Protein AF-A0A314Z3Y5-F1 (afdb_monomer_lite)

pLDDT: mean 76.81, std 20.15, range [38.69, 97.31]

Secondary structure (DSSP, 8-state):
--SSSS-S----------------HHHHHH-----EEEEEEEEEE--TT-SS-PPEEEEEEEEEEE-TT--------TTSSHHHHHHHHTT--SSPEEP-

InterPro domains:
  IPR003439 ABC transporter-like, ATP-binding domain [PF00005] (59-93)
  IPR027417 P-loop containing nucleoside triphosphate hydrolase [G3DSA:3.40.50.300] (32-99)
  IPR027417 P-loop containing nucleoside triphosphate hydrolase [SSF52540] (24-93)
  IPR050352 ATP-binding cassette subfamily G transporters [PTHR48041] (19-94)

Organism: NCBI:txid2094558

Radius of gyration: 29.6 Å; chains: 1; bounding box: 63×43×80 Å

Structure (mmCIF, N/CA/C/O backbone):
data_AF-A0A314Z3Y5-F1
#
_entry.id   AF-A0A314Z3Y5-F1
#
loop_
_atom_site.group_PDB
_atom_site.id
_atom_site.type_symbol
_atom_site.label_atom_id
_atom_site.label_alt_id
_atom_site.label_comp_id
_atom_site.label_asym_id
_atom_site.label_entity_id
_atom_site.label_seq_id
_atom_site.pdbx_PDB_ins_code
_atom_site.Cartn_x
_atom_site.Cartn_y
_atom_site.Cartn_z
_atom_site.occupancy
_atom_site.B_iso_or_equiv
_atom_site.auth_seq_id
_atom_site.auth_comp_id
_atom_site.auth_asym_id
_atom_site.auth_atom_id
_atom_site.pdbx_PDB_model_num
ATOM 1 N N . MET A 1 1 ? 48.730 -32.524 -48.923 1.00 54.06 1 MET A N 1
ATOM 2 C CA . MET A 1 1 ? 48.058 -31.938 -47.744 1.00 54.06 1 MET A CA 1
ATOM 3 C C . MET A 1 1 ? 47.052 -30.867 -48.182 1.00 54.06 1 MET A C 1
ATOM 5 O O . MET A 1 1 ? 46.922 -29.849 -47.532 1.00 54.06 1 MET A O 1
ATOM 9 N N . GLU A 1 2 ? 46.357 -31.100 -49.302 1.00 46.69 2 GLU A N 1
ATOM 10 C CA . GLU A 1 2 ? 45.328 -30.204 -49.870 1.00 46.69 2 GLU A CA 1
ATOM 11 C C . GLU A 1 2 ? 44.184 -31.027 -50.507 1.00 46.69 2 GLU A C 1
ATOM 13 O O . GLU A 1 2 ? 43.330 -30.506 -51.207 1.00 46.69 2 GLU A O 1
ATOM 18 N N . GLN A 1 3 ? 44.151 -32.341 -50.245 1.00 47.84 3 GLN A N 1
ATOM 19 C CA . GLN A 1 3 ? 43.102 -33.264 -50.699 1.00 47.84 3 GLN A CA 1
ATOM 20 C C . GLN A 1 3 ? 42.006 -33.476 -49.641 1.00 47.84 3 GLN A C 1
ATOM 22 O O . GLN A 1 3 ? 41.187 -34.370 -49.780 1.00 47.84 3 GLN A O 1
ATOM 27 N N . GLU A 1 4 ? 41.965 -32.638 -48.603 1.00 46.72 4 GLU A N 1
ATOM 28 C CA . GLU A 1 4 ? 40.951 -32.672 -47.535 1.00 46.72 4 GLU A CA 1
ATOM 29 C C . GLU A 1 4 ? 39.898 -31.554 -47.696 1.00 46.72 4 GLU A C 1
ATOM 31 O O . GLU A 1 4 ? 39.148 -31.247 -46.777 1.00 46.72 4 GLU A O 1
ATOM 36 N N . MET A 1 5 ? 39.847 -30.910 -48.869 1.00 43.03 5 MET A N 1
ATOM 37 C CA . MET A 1 5 ? 39.016 -29.721 -49.108 1.00 43.03 5 MET A CA 1
ATOM 38 C C . MET A 1 5 ? 38.050 -29.854 -50.299 1.00 43.03 5 MET A C 1
ATOM 40 O O . MET A 1 5 ? 37.639 -28.842 -50.859 1.00 43.03 5 MET A O 1
ATOM 44 N N . VAL A 1 6 ? 37.680 -31.079 -50.705 1.00 47.75 6 VAL A N 1
ATOM 45 C CA . VAL A 1 6 ? 36.774 -31.311 -51.857 1.00 47.75 6 VAL A CA 1
ATOM 46 C C . VAL A 1 6 ? 35.724 -32.408 -51.603 1.00 47.75 6 VAL A C 1
ATOM 48 O O . VAL A 1 6 ? 35.379 -33.139 -52.515 1.00 47.75 6 VAL A O 1
ATOM 51 N N . ASP A 1 7 ? 35.178 -32.513 -50.387 1.00 43.69 7 ASP A N 1
ATOM 52 C CA . ASP A 1 7 ? 34.062 -33.441 -50.084 1.00 43.69 7 ASP A CA 1
ATOM 53 C C . ASP A 1 7 ? 32.892 -32.765 -49.341 1.00 43.69 7 ASP A C 1
ATOM 55 O O . ASP A 1 7 ? 32.222 -33.370 -48.507 1.00 43.69 7 ASP A O 1
ATOM 59 N N . LEU A 1 8 ? 32.619 -31.487 -49.618 1.00 44.16 8 LEU A N 1
ATOM 60 C CA . LEU A 1 8 ? 31.524 -30.756 -48.955 1.00 44.16 8 LEU A CA 1
ATOM 61 C C . LEU A 1 8 ? 30.494 -30.142 -49.903 1.00 44.16 8 LEU A C 1
ATOM 63 O O . LEU A 1 8 ? 29.674 -29.329 -49.484 1.00 44.16 8 LEU A O 1
ATOM 67 N N . GLU A 1 9 ? 30.452 -30.615 -51.145 1.00 50.72 9 GLU A N 1
ATOM 68 C CA . GLU A 1 9 ? 29.353 -30.330 -52.058 1.00 50.72 9 GLU A CA 1
ATOM 69 C C . GLU A 1 9 ? 28.867 -31.650 -52.669 1.00 50.72 9 GLU A C 1
ATOM 71 O O . GLU A 1 9 ? 29.507 -32.167 -53.578 1.00 50.72 9 GLU A O 1
ATOM 76 N N . ILE A 1 10 ? 27.776 -32.220 -52.128 1.00 41.97 10 ILE A N 1
ATOM 77 C CA . ILE A 1 10 ? 26.645 -32.820 -52.871 1.00 41.97 10 ILE A CA 1
ATOM 78 C C . ILE A 1 10 ? 25.643 -33.501 -51.904 1.00 41.97 10 ILE A C 1
ATOM 80 O O . ILE A 1 10 ? 25.954 -34.454 -51.201 1.00 41.97 10 ILE A O 1
ATOM 84 N N . GLN A 1 11 ? 24.394 -33.016 -51.992 1.00 43.94 11 GLN A N 1
ATOM 85 C CA . GLN A 1 11 ? 23.103 -33.670 -51.698 1.00 43.94 11 GLN A CA 1
ATOM 86 C C . GLN A 1 11 ? 22.608 -33.815 -50.246 1.00 43.94 11 GLN A C 1
ATOM 88 O O . GLN A 1 11 ? 22.808 -34.829 -49.594 1.00 43.94 11 GLN A O 1
ATOM 93 N N . SER A 1 12 ? 21.699 -32.907 -49.864 1.00 40.22 12 SER A N 1
ATOM 94 C CA . SER A 1 12 ? 20.292 -33.295 -49.648 1.00 40.22 12 SER A CA 1
ATOM 95 C C . SER A 1 12 ? 19.377 -32.062 -49.606 1.00 40.22 12 SER A C 1
ATOM 97 O O . SER A 1 12 ? 19.386 -31.299 -48.640 1.00 40.22 12 SER A O 1
ATOM 99 N N . GLN A 1 13 ? 18.540 -31.877 -50.630 1.00 48.88 13 GLN A N 1
ATOM 100 C CA . GLN A 1 13 ? 17.280 -31.162 -50.436 1.00 48.88 13 GLN A CA 1
ATOM 101 C C . GLN A 1 13 ? 16.397 -32.031 -49.537 1.00 48.88 13 GLN A C 1
ATOM 103 O O . GLN A 1 13 ? 15.929 -33.058 -50.004 1.00 48.88 13 GLN A O 1
ATOM 108 N N . THR A 1 14 ? 16.154 -31.613 -48.295 1.00 43.22 14 THR A N 1
ATOM 109 C CA . THR A 1 14 ? 14.911 -31.889 -47.550 1.00 43.22 14 THR A CA 1
ATOM 110 C C . THR A 1 14 ? 14.831 -30.958 -46.337 1.00 43.22 14 THR A C 1
ATOM 112 O O . THR A 1 14 ? 15.625 -31.084 -45.411 1.00 43.22 14 THR A O 1
ATOM 115 N N . ASN A 1 15 ? 13.866 -30.032 -46.375 1.00 47.78 15 ASN A N 1
ATOM 116 C CA . ASN A 1 15 ? 13.236 -29.301 -45.266 1.00 47.78 15 ASN A CA 1
ATOM 117 C C . ASN A 1 15 ? 14.111 -28.899 -44.065 1.00 47.78 15 ASN A C 1
ATOM 119 O O . ASN A 1 15 ? 14.285 -29.670 -43.123 1.00 47.78 15 ASN A O 1
ATOM 123 N N . LYS A 1 16 ? 14.506 -27.621 -44.011 1.00 38.94 16 LYS A N 1
ATOM 124 C CA . LYS A 1 16 ? 14.913 -26.974 -42.759 1.00 38.94 16 LYS A CA 1
ATOM 125 C C . LYS A 1 16 ? 14.085 -25.712 -42.530 1.00 38.94 16 LYS A C 1
ATOM 127 O O . LYS A 1 16 ? 14.308 -24.667 -43.130 1.00 38.94 16 LYS A O 1
ATOM 132 N N . THR A 1 17 ? 13.060 -25.920 -41.712 1.00 38.69 17 THR A N 1
ATOM 133 C CA . THR A 1 17 ? 12.343 -24.962 -40.870 1.00 38.69 17 THR A CA 1
ATOM 134 C C . THR A 1 17 ? 13.117 -23.674 -40.619 1.00 38.69 17 THR A C 1
ATOM 136 O O . THR A 1 17 ? 14.179 -23.682 -40.008 1.00 38.69 17 THR A O 1
ATOM 139 N N . SER A 1 18 ? 12.530 -22.568 -41.063 1.00 47.50 18 SER A N 1
ATOM 140 C CA . SER A 1 18 ? 12.813 -21.224 -40.577 1.00 47.50 18 SER A CA 1
ATOM 141 C C . SER A 1 18 ? 12.681 -21.194 -39.053 1.00 47.50 18 SER A C 1
ATOM 143 O O . SER A 1 18 ? 11.588 -21.407 -38.529 1.00 47.50 18 SER A O 1
ATOM 145 N N . ASP A 1 19 ? 13.796 -20.946 -38.365 1.00 42.53 19 ASP A N 1
ATOM 146 C CA . ASP A 1 19 ? 13.902 -20.787 -36.915 1.00 42.53 19 ASP A CA 1
ATOM 147 C C . ASP A 1 19 ? 13.130 -19.546 -36.431 1.00 42.53 19 ASP A C 1
ATOM 149 O O . ASP A 1 19 ? 13.694 -18.522 -36.048 1.00 42.53 19 ASP A O 1
ATOM 153 N N . THR A 1 20 ? 11.804 -19.628 -36.401 1.00 43.97 20 THR A N 1
ATOM 154 C CA . THR A 1 20 ? 11.043 -18.962 -35.349 1.00 43.97 20 THR A CA 1
ATOM 155 C C . THR A 1 20 ? 11.115 -19.887 -34.150 1.00 43.97 20 THR A C 1
ATOM 157 O O . THR A 1 20 ? 10.419 -20.901 -34.110 1.00 43.97 20 THR A O 1
ATOM 160 N N . VAL A 1 21 ? 11.975 -19.570 -33.182 1.00 53.41 21 VAL A N 1
ATOM 161 C CA . VAL A 1 21 ? 11.936 -20.211 -31.864 1.00 53.41 21 VAL A CA 1
ATOM 162 C C . VAL A 1 21 ? 10.612 -19.798 -31.224 1.00 53.41 21 VAL A C 1
ATOM 164 O O . VAL A 1 21 ? 10.515 -18.801 -30.508 1.00 53.41 21 VAL A O 1
ATOM 167 N N . GLU A 1 22 ? 9.544 -20.514 -31.567 1.00 58.56 22 GLU A N 1
ATOM 168 C CA . GLU A 1 22 ? 8.258 -20.398 -30.911 1.00 58.56 22 GLU A CA 1
ATOM 169 C C . GLU A 1 22 ? 8.486 -20.824 -29.468 1.00 58.56 22 GLU A C 1
ATOM 171 O O . GLU A 1 22 ? 8.583 -22.011 -29.157 1.00 58.56 22 GLU A O 1
ATOM 176 N N . ALA A 1 23 ? 8.614 -19.839 -28.574 1.00 62.06 23 ALA A N 1
ATOM 177 C CA . ALA A 1 23 ? 8.513 -20.091 -27.149 1.00 62.06 23 ALA A CA 1
ATOM 178 C C . ALA A 1 23 ? 7.286 -20.999 -26.946 1.00 62.06 23 ALA A C 1
ATOM 180 O O . ALA A 1 23 ? 6.199 -20.616 -27.403 1.00 62.06 23 ALA A O 1
ATOM 181 N N . PRO A 1 24 ? 7.447 -22.192 -26.333 1.00 58.38 24 PRO A N 1
ATOM 182 C CA . PRO A 1 24 ? 6.382 -23.178 -26.228 1.00 58.38 24 PRO A CA 1
ATOM 183 C C . PRO A 1 24 ? 5.090 -22.492 -25.800 1.00 58.38 24 PRO A C 1
ATOM 185 O O . PRO A 1 24 ? 5.109 -21.712 -24.847 1.00 58.38 24 PRO A O 1
ATOM 188 N N . ALA A 1 25 ? 3.972 -22.750 -26.487 1.00 61.88 25 ALA A N 1
ATOM 189 C CA . ALA A 1 25 ? 2.683 -22.077 -26.259 1.00 61.88 25 ALA A CA 1
ATOM 190 C C . ALA A 1 25 ? 2.239 -22.049 -24.775 1.00 61.88 25 ALA A C 1
ATOM 192 O O . ALA A 1 25 ? 1.447 -21.202 -24.361 1.00 61.88 25 ALA A O 1
ATOM 193 N N . ILE A 1 26 ? 2.806 -22.941 -23.961 1.00 61.12 26 ILE A N 1
ATOM 194 C CA . ILE A 1 26 ? 2.736 -22.986 -22.500 1.00 61.12 26 ILE A CA 1
ATOM 195 C C . ILE A 1 26 ? 3.160 -21.650 -21.858 1.00 61.12 26 ILE A C 1
ATOM 197 O O . ILE A 1 26 ? 2.441 -21.146 -20.998 1.00 61.12 26 ILE A O 1
ATOM 201 N N . PHE A 1 27 ? 4.254 -21.023 -22.303 1.00 56.97 27 PHE A N 1
ATOM 202 C CA . PHE A 1 27 ? 4.729 -19.741 -21.764 1.00 56.97 27 PHE A CA 1
ATOM 203 C C . PHE A 1 27 ? 3.823 -18.567 -22.160 1.00 56.97 27 PHE A C 1
ATOM 205 O O . PHE A 1 27 ? 3.553 -17.703 -21.328 1.00 56.97 27 PHE A O 1
ATOM 212 N N . LYS A 1 28 ? 3.264 -18.573 -23.382 1.00 58.31 28 LYS A N 1
ATOM 213 C CA . LYS A 1 28 ? 2.252 -17.583 -23.809 1.00 58.31 28 LYS A CA 1
ATOM 214 C C . LYS A 1 28 ? 0.945 -17.706 -23.018 1.00 58.31 28 LYS A C 1
ATOM 216 O O . LYS A 1 28 ? 0.272 -16.709 -22.786 1.00 58.31 28 LYS A O 1
ATOM 221 N N . LYS A 1 29 ? 0.581 -18.919 -22.588 1.00 59.75 29 LYS A N 1
ATOM 222 C CA . LYS A 1 29 ? -0.624 -19.176 -21.782 1.00 59.75 29 LYS A CA 1
ATOM 223 C C . LYS A 1 29 ? -0.431 -18.853 -20.294 1.00 59.75 29 LYS A C 1
ATOM 225 O O . LYS A 1 29 ? -1.413 -18.552 -19.615 1.00 59.75 29 LYS A O 1
ATOM 230 N N . ALA A 1 30 ? 0.805 -18.923 -19.799 1.00 65.50 30 ALA A N 1
ATOM 231 C CA . ALA A 1 30 ? 1.133 -18.756 -18.384 1.00 65.50 30 ALA A CA 1
ATOM 232 C C . ALA A 1 30 ? 1.175 -17.289 -17.919 1.00 65.50 30 ALA A C 1
ATOM 234 O O . ALA A 1 30 ? 0.914 -17.024 -16.749 1.00 65.50 30 ALA A O 1
ATOM 235 N N . ILE A 1 31 ? 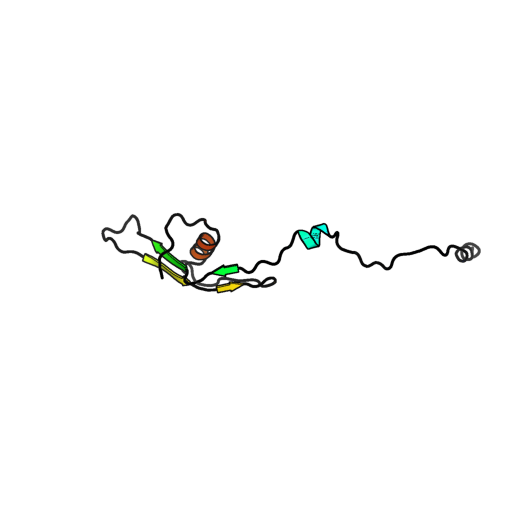1.453 -16.333 -18.813 1.00 72.19 31 ILE A N 1
ATOM 236 C CA . ILE A 1 31 ? 1.575 -14.910 -18.463 1.00 72.19 31 ILE A CA 1
ATOM 237 C C . ILE A 1 31 ? 0.354 -14.164 -18.997 1.00 72.19 31 ILE A C 1
ATOM 239 O O . ILE A 1 31 ? 0.349 -13.649 -20.113 1.00 72.19 31 ILE A O 1
ATOM 243 N N . ARG A 1 32 ? -0.719 -14.124 -18.202 1.00 84.94 32 ARG A N 1
ATOM 244 C CA . ARG A 1 32 ? -1.844 -13.230 -18.493 1.00 84.94 32 ARG A CA 1
ATOM 245 C C . ARG A 1 32 ? -1.456 -11.820 -18.044 1.00 84.94 32 ARG A C 1
ATOM 247 O O . ARG A 1 32 ? -1.062 -11.678 -16.887 1.00 84.94 32 ARG A O 1
ATOM 254 N N . PRO A 1 33 ? -1.544 -10.795 -18.908 1.00 90.12 33 PRO A N 1
ATOM 255 C CA . PRO A 1 33 ? -1.313 -9.422 -18.482 1.00 90.12 33 PRO A CA 1
ATOM 256 C C . PRO A 1 33 ? -2.324 -9.051 -17.390 1.00 90.12 33 PRO A C 1
ATOM 258 O O . PRO A 1 33 ? -3.518 -9.311 -17.533 1.00 90.12 33 PRO A O 1
ATOM 261 N N . VAL A 1 34 ? -1.838 -8.471 -16.291 1.00 91.62 34 VAL A N 1
ATOM 262 C CA . VAL A 1 34 ? -2.661 -8.028 -15.159 1.00 91.62 34 VAL A CA 1
ATOM 263 C C . VAL A 1 34 ? -2.454 -6.536 -14.955 1.00 91.62 34 VAL A C 1
ATOM 265 O O . VAL A 1 34 ? -1.320 -6.065 -14.914 1.00 91.62 34 VAL A O 1
ATOM 268 N N . THR A 1 35 ? -3.559 -5.816 -14.799 1.00 95.38 35 THR A N 1
ATOM 269 C CA . THR A 1 35 ? -3.573 -4.422 -14.360 1.00 95.38 35 THR A CA 1
ATOM 270 C C . THR A 1 35 ? -3.822 -4.392 -12.856 1.00 95.38 35 THR A C 1
ATOM 272 O O . THR A 1 35 ? -4.782 -4.999 -12.375 1.00 95.38 35 THR A O 1
ATOM 275 N N . LEU A 1 36 ? -2.985 -3.675 -12.111 1.00 95.69 36 LEU A N 1
ATOM 276 C CA . LEU A 1 36 ? -3.220 -3.394 -10.697 1.00 95.69 36 LEU A CA 1
ATOM 277 C C . LEU A 1 36 ? -3.901 -2.031 -10.581 1.00 95.69 36 LEU A C 1
ATOM 279 O O . LEU A 1 36 ? -3.342 -1.027 -11.011 1.00 95.69 36 LEU A O 1
ATOM 283 N N . LYS A 1 37 ? -5.092 -1.987 -9.985 1.00 96.81 37 LYS A N 1
ATOM 284 C CA . LYS A 1 37 ? -5.832 -0.750 -9.716 1.00 96.81 37 LYS A CA 1
ATOM 285 C C . LYS A 1 37 ? -6.223 -0.709 -8.245 1.00 96.81 37 LYS A C 1
ATOM 287 O O . LYS A 1 37 ? -6.665 -1.719 -7.702 1.00 96.81 37 LYS A O 1
ATOM 292 N N . PHE A 1 38 ? -6.074 0.449 -7.623 1.00 95.62 38 PHE A N 1
ATOM 293 C CA . PHE A 1 38 ? -6.577 0.723 -6.284 1.00 95.62 38 PHE A CA 1
ATOM 294 C C . PHE A 1 38 ? -7.137 2.141 -6.245 1.00 95.62 38 PHE A C 1
ATOM 296 O O . PHE A 1 38 ? -6.574 3.051 -6.851 1.00 95.62 38 PHE A O 1
ATOM 303 N N . GLU A 1 39 ? -8.265 2.308 -5.567 1.00 96.06 39 GLU A N 1
ATOM 304 C CA . GLU A 1 39 ? -9.001 3.567 -5.490 1.00 96.06 39 GLU A CA 1
ATOM 305 C C . GLU A 1 39 ? -9.340 3.845 -4.034 1.00 96.06 39 GLU A C 1
ATOM 307 O O . GLU A 1 39 ? -9.734 2.937 -3.303 1.00 96.06 39 GLU A O 1
ATOM 312 N N . ASP A 1 40 ? -9.116 5.092 -3.635 1.00 95.69 40 ASP A N 1
ATOM 313 C CA . ASP A 1 40 ? -9.489 5.676 -2.354 1.00 95.69 40 ASP A CA 1
ATOM 314 C C . ASP A 1 40 ? -9.122 4.801 -1.151 1.00 95.69 40 ASP A C 1
ATOM 316 O O . ASP A 1 40 ? -9.888 4.611 -0.209 1.00 95.69 40 ASP A O 1
ATOM 320 N N . VAL A 1 41 ? -7.895 4.268 -1.158 1.00 94.06 41 VAL A N 1
ATOM 321 C CA . VAL A 1 41 ? -7.412 3.417 -0.071 1.00 94.06 41 VAL A CA 1
ATOM 322 C C . VAL A 1 41 ? -7.226 4.261 1.189 1.00 94.06 41 VAL A C 1
ATOM 324 O O . VAL A 1 41 ? -6.263 5.027 1.320 1.00 94.06 41 VAL A O 1
ATOM 327 N N . VAL A 1 42 ? -8.142 4.078 2.140 1.00 94.00 42 VAL A N 1
ATOM 328 C CA . VAL A 1 42 ? -8.114 4.684 3.474 1.00 94.00 42 VAL A CA 1
ATOM 329 C C . VAL A 1 42 ? -7.768 3.624 4.516 1.00 94.00 42 VAL A C 1
ATOM 331 O O . VAL A 1 42 ? -8.336 2.531 4.546 1.00 94.00 42 VAL A O 1
ATOM 334 N N . TYR A 1 43 ? -6.842 3.950 5.418 1.00 92.56 43 TYR A N 1
ATOM 335 C CA . TYR A 1 43 ? -6.523 3.088 6.554 1.00 92.56 43 TYR A CA 1
ATOM 336 C C . TYR A 1 43 ? -6.257 3.895 7.815 1.00 92.56 43 TYR A C 1
ATOM 338 O O . TYR A 1 43 ? -5.416 4.799 7.829 1.00 92.56 43 TYR A O 1
ATOM 346 N N . LYS A 1 44 ? -6.956 3.516 8.886 1.00 91.12 44 LYS A N 1
ATOM 347 C CA . LYS A 1 44 ? -6.891 4.143 10.205 1.00 91.12 44 LYS A CA 1
ATOM 348 C C . LYS A 1 44 ? -6.496 3.106 11.248 1.00 91.12 44 LYS A C 1
ATOM 350 O O . LYS A 1 44 ? -6.893 1.945 11.165 1.00 91.12 44 LYS A O 1
ATOM 355 N N . ILE A 1 45 ? -5.724 3.526 12.243 1.00 88.94 45 ILE A N 1
ATOM 356 C CA . ILE A 1 45 ? -5.362 2.692 13.392 1.00 88.94 45 ILE A CA 1
ATOM 357 C C . ILE A 1 45 ? -5.807 3.352 14.691 1.00 88.94 45 ILE A C 1
ATOM 359 O O . ILE A 1 45 ? -5.745 4.571 14.829 1.00 88.94 45 ILE A O 1
ATOM 363 N N . LYS A 1 46 ? -6.184 2.526 15.668 1.00 85.88 46 LYS A N 1
ATOM 364 C CA . LYS A 1 46 ? -6.355 2.941 17.063 1.00 85.88 46 LYS A CA 1
ATOM 365 C C . LYS A 1 46 ? -5.110 2.526 17.843 1.00 85.88 46 LYS A C 1
ATOM 367 O O . LYS A 1 46 ? -4.897 1.324 18.039 1.00 85.88 46 LYS A O 1
ATOM 372 N N . PRO A 1 47 ? -4.221 3.460 18.214 1.00 82.50 47 PRO A N 1
ATOM 373 C CA . PRO A 1 47 ? -3.016 3.107 18.947 1.00 82.50 47 PRO A CA 1
ATOM 374 C C . PRO A 1 47 ? -3.378 2.547 20.329 1.00 82.50 47 PRO A C 1
ATOM 376 O O . PRO A 1 47 ? -4.091 3.169 21.101 1.00 82.50 47 PRO A O 1
ATOM 379 N N . LYS A 1 48 ? -2.829 1.378 20.688 1.00 75.75 48 LYS A N 1
ATOM 380 C CA . LYS A 1 48 ? -3.111 0.698 21.974 1.00 75.75 48 LYS A CA 1
ATOM 381 C C . LYS A 1 48 ? -2.723 1.499 23.230 1.00 75.75 48 LYS A C 1
ATOM 383 O O . LYS A 1 48 ? -3.033 1.065 24.331 1.00 75.75 48 LYS A O 1
ATOM 388 N N . LYS A 1 49 ? -1.983 2.602 23.079 1.00 72.62 49 LYS A N 1
ATOM 389 C CA . LYS A 1 49 ? -1.454 3.420 24.181 1.00 72.62 49 LYS A CA 1
ATOM 390 C C . LYS A 1 49 ? -2.126 4.793 24.314 1.00 72.62 49 LYS A C 1
ATOM 392 O O . LYS A 1 49 ? -1.683 5.563 25.159 1.00 72.62 49 LYS A O 1
ATOM 397 N N . SER A 1 50 ? -3.132 5.129 23.503 1.00 62.66 50 SER A N 1
ATOM 398 C CA . SER A 1 50 ? -3.851 6.395 23.673 1.00 62.66 50 SER A CA 1
ATOM 399 C C . SER A 1 50 ? -4.976 6.231 24.697 1.00 62.66 50 SER A C 1
ATOM 401 O O . SER A 1 50 ? -5.806 5.332 24.599 1.00 62.66 50 SER A O 1
ATOM 403 N N . THR A 1 51 ? -4.981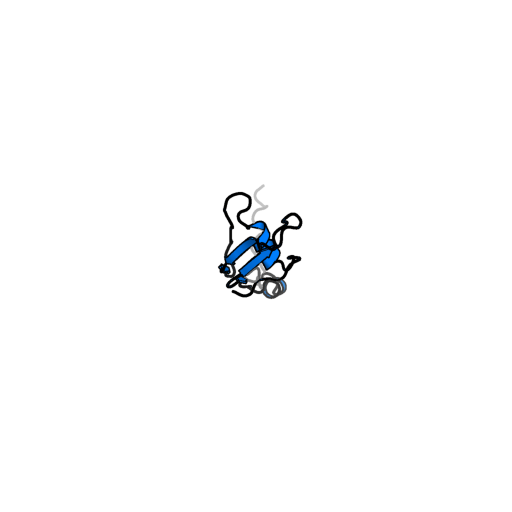 7.104 25.703 1.00 63.06 51 THR A N 1
ATOM 404 C CA . THR A 1 51 ? -6.084 7.285 26.662 1.00 63.06 51 THR A CA 1
ATOM 405 C C . THR A 1 51 ? -7.318 7.907 26.010 1.00 63.06 51 THR A C 1
ATOM 407 O O . THR A 1 51 ? -8.415 7.814 26.550 1.00 63.06 51 THR A O 1
ATOM 410 N N . GLU A 1 52 ? -7.145 8.500 24.830 1.00 66.31 52 GLU A N 1
ATOM 411 C CA . GLU A 1 52 ? -8.210 9.054 24.005 1.00 66.31 52 GLU A CA 1
ATOM 412 C C . GLU A 1 52 ? -8.494 8.133 22.814 1.00 66.31 52 GLU A C 1
ATOM 414 O O . GLU A 1 52 ? -7.598 7.482 22.266 1.00 66.31 52 GLU A O 1
ATOM 419 N N . ASN A 1 53 ? -9.764 8.077 22.412 1.00 68.00 53 ASN A N 1
ATOM 420 C CA . ASN A 1 53 ? -10.294 7.238 21.332 1.00 68.00 53 ASN A CA 1
ATOM 421 C C . ASN A 1 53 ? -9.919 7.797 19.939 1.00 68.00 53 ASN A C 1
ATOM 423 O O . ASN A 1 53 ? -10.724 7.766 19.009 1.00 68.00 53 ASN A O 1
ATOM 427 N N . GLU A 1 54 ? -8.721 8.371 19.817 1.00 79.31 54 GLU A N 1
ATOM 428 C CA . GLU A 1 54 ? -8.269 9.098 18.640 1.00 79.31 54 GLU A CA 1
ATOM 429 C C . GLU A 1 54 ? -7.762 8.123 17.572 1.00 79.31 54 GLU A C 1
ATOM 431 O O . GLU A 1 54 ? -6.851 7.314 17.784 1.00 79.31 54 GLU A O 1
ATOM 436 N N . GLU A 1 55 ? -8.390 8.175 16.401 1.00 85.25 55 GLU A N 1
ATOM 437 C CA . GLU A 1 55 ? -7.979 7.394 15.244 1.00 85.25 55 GLU A CA 1
ATOM 438 C C . GLU A 1 55 ? -6.858 8.110 14.501 1.00 85.25 55 GLU A C 1
ATOM 440 O O . GLU A 1 55 ? -6.992 9.263 14.094 1.00 85.25 55 GLU A O 1
ATOM 445 N N . ARG A 1 56 ? -5.760 7.398 14.246 1.00 88.31 56 ARG A N 1
ATOM 446 C CA . ARG A 1 56 ? -4.678 7.910 13.411 1.00 88.31 56 ARG A CA 1
ATOM 447 C C . ARG A 1 56 ? -4.840 7.417 11.983 1.00 88.31 56 ARG A C 1
ATOM 449 O O . ARG A 1 56 ? -4.789 6.212 11.731 1.00 88.31 56 ARG A O 1
ATOM 456 N N . VAL A 1 57 ? -4.959 8.352 11.047 1.00 91.88 57 VAL A N 1
ATOM 457 C CA . VAL A 1 57 ? -4.961 8.065 9.608 1.00 91.88 57 VAL A CA 1
ATOM 458 C C . VAL A 1 57 ? -3.534 7.754 9.146 1.00 91.88 57 VAL A C 1
ATOM 460 O O . VAL A 1 57 ? -2.605 8.513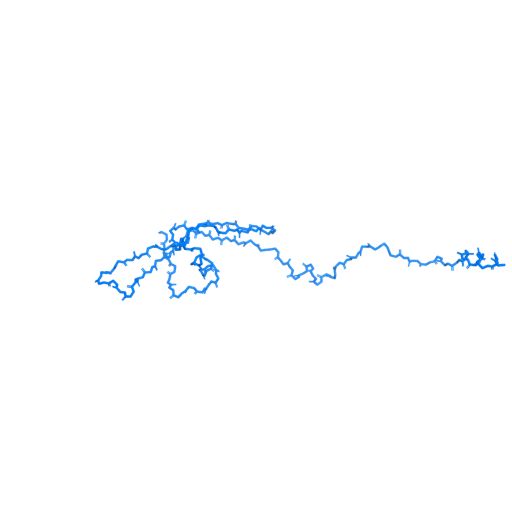 9.421 1.00 91.88 57 VAL A O 1
ATOM 463 N N . ILE A 1 58 ? -3.351 6.621 8.468 1.00 93.94 58 ILE A N 1
ATOM 464 C CA . ILE A 1 58 ? -2.064 6.182 7.901 1.00 93.94 58 ILE A CA 1
ATOM 465 C C . ILE A 1 58 ? -2.082 6.260 6.374 1.00 93.94 58 ILE A C 1
ATOM 467 O O . ILE A 1 58 ? -1.088 6.660 5.775 1.00 93.94 58 ILE A O 1
ATOM 471 N N . LEU A 1 59 ? -3.201 5.876 5.755 1.00 95.25 59 LEU A N 1
ATOM 472 C CA . LEU A 1 59 ? -3.468 6.058 4.327 1.00 95.25 59 LEU A CA 1
ATOM 473 C C . LEU A 1 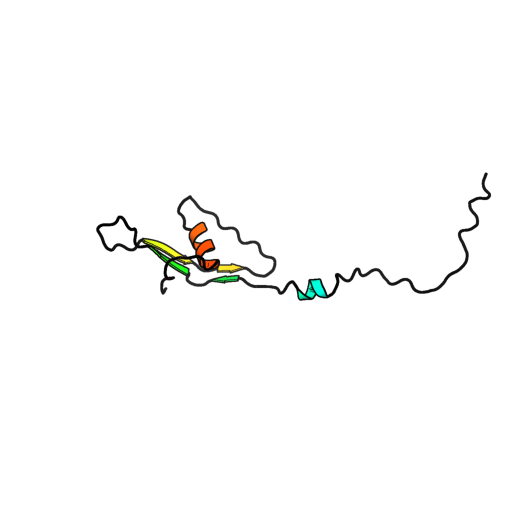59 ? -4.716 6.929 4.200 1.00 95.25 59 LEU A C 1
ATOM 475 O O . LEU A 1 59 ? -5.706 6.665 4.885 1.00 95.25 59 LEU A O 1
ATOM 479 N N . ASN A 1 60 ? -4.650 7.959 3.361 1.00 94.62 60 ASN A N 1
ATOM 480 C CA . ASN A 1 60 ? -5.702 8.958 3.203 1.00 94.62 60 ASN A CA 1
ATOM 481 C C . ASN A 1 60 ? -6.082 9.084 1.722 1.00 94.62 60 ASN A C 1
ATOM 483 O O . ASN A 1 60 ? -5.471 9.880 1.014 1.00 94.62 60 ASN A O 1
ATOM 487 N N . GLY A 1 61 ? -7.024 8.259 1.256 1.00 95.25 61 GLY A N 1
ATOM 488 C CA . GLY A 1 61 ? -7.547 8.325 -0.114 1.00 95.25 61 GLY A CA 1
ATOM 489 C C . GLY A 1 61 ? -6.483 8.054 -1.179 1.00 95.25 61 GLY A C 1
ATOM 490 O O . GLY A 1 61 ? -6.315 8.833 -2.112 1.00 95.25 61 GLY A O 1
ATOM 491 N N . VAL A 1 62 ? -5.687 6.993 -1.006 1.00 95.25 62 VAL A N 1
ATOM 492 C CA . VAL A 1 62 ? -4.586 6.693 -1.933 1.00 95.25 62 VAL A CA 1
ATOM 493 C C . VAL A 1 62 ? -5.113 5.907 -3.133 1.00 95.25 62 VAL A C 1
ATOM 495 O O . VAL A 1 62 ? -5.633 4.807 -2.965 1.00 95.25 62 VAL A O 1
ATOM 498 N N . SER A 1 63 ? -4.913 6.447 -4.336 1.00 96.00 63 SER A N 1
ATOM 499 C CA . SER A 1 63 ? -5.372 5.871 -5.607 1.00 96.00 63 SER A CA 1
ATOM 500 C C . SER A 1 63 ? -4.212 5.672 -6.581 1.00 96.00 63 SER A C 1
ATOM 502 O O . SER A 1 63 ? -3.222 6.408 -6.543 1.00 96.00 63 SER A O 1
ATOM 504 N N . GLY A 1 64 ? -4.314 4.674 -7.456 1.00 95.88 64 GLY A N 1
ATOM 505 C CA . GLY A 1 64 ? -3.276 4.377 -8.435 1.00 95.88 64 GLY A CA 1
ATOM 506 C C . GLY A 1 64 ? -3.623 3.241 -9.390 1.00 95.88 64 GLY A C 1
ATOM 507 O O . GLY A 1 64 ? -4.529 2.437 -9.164 1.00 95.88 64 GLY A O 1
ATOM 508 N N . LEU A 1 65 ? -2.875 3.203 -10.490 1.00 97.06 65 LEU A N 1
ATOM 509 C CA . LEU A 1 65 ? -3.048 2.279 -11.601 1.00 97.06 65 LEU A CA 1
ATOM 510 C C . LEU A 1 65 ? -1.669 1.869 -12.115 1.00 97.06 65 LEU A C 1
ATOM 512 O O . LEU A 1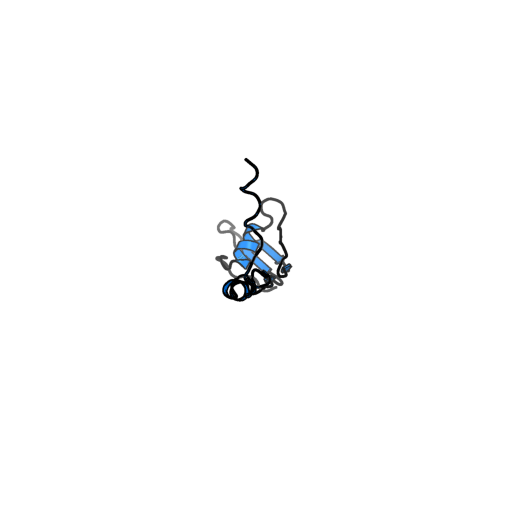 65 ? -0.809 2.726 -12.299 1.00 97.06 65 LEU A O 1
ATOM 516 N N . VAL A 1 66 ? -1.471 0.574 -12.337 1.00 96.75 66 VAL A N 1
ATOM 517 C CA . VAL A 1 66 ? -0.252 0.010 -12.924 1.00 96.75 66 VAL A CA 1
ATOM 518 C C . VAL A 1 66 ? -0.666 -0.931 -14.041 1.00 96.75 66 VAL A C 1
ATOM 520 O O . VAL A 1 66 ? -1.379 -1.914 -13.807 1.00 96.75 66 VAL A O 1
ATOM 523 N N . GLN A 1 67 ? -0.247 -0.609 -15.256 1.00 96.88 67 GLN A N 1
ATOM 524 C CA . GLN A 1 67 ? -0.517 -1.390 -16.452 1.00 96.88 67 GLN A CA 1
ATOM 525 C C . GLN A 1 67 ? 0.512 -2.515 -16.637 1.00 96.88 67 GLN A C 1
ATOM 527 O O . GLN A 1 67 ? 1.620 -2.463 -16.094 1.00 96.88 67 GLN A O 1
ATOM 532 N N . PRO A 1 68 ? 0.172 -3.550 -17.422 1.00 95.62 68 PRO A N 1
ATOM 533 C CA . PRO A 1 68 ? 1.124 -4.588 -17.790 1.00 95.62 68 PRO A CA 1
ATOM 534 C C . PRO A 1 68 ? 2.397 -3.994 -18.413 1.00 95.62 68 PRO A C 1
ATOM 536 O O . PRO A 1 68 ? 2.325 -3.245 -19.383 1.00 95.62 68 PRO A O 1
ATOM 539 N N . GLY A 1 69 ? 3.561 -4.363 -17.872 1.00 93.44 69 GLY A N 1
ATOM 540 C CA . GLY A 1 69 ? 4.867 -3.874 -18.333 1.00 93.44 69 GLY A CA 1
ATOM 541 C C . GLY A 1 69 ? 5.397 -2.645 -17.587 1.00 93.44 69 GLY A C 1
ATOM 542 O O . GLY A 1 69 ? 6.532 -2.245 -17.834 1.00 93.44 69 GLY A O 1
ATOM 543 N N . GLU A 1 70 ? 4.630 -2.076 -16.655 1.00 94.75 70 GLU A N 1
ATOM 544 C CA . GLU A 1 70 ? 5.073 -0.950 -15.831 1.00 94.75 70 GLU A CA 1
ATOM 545 C C . GLU A 1 70 ? 5.702 -1.400 -14.506 1.00 94.75 70 GLU A C 1
ATOM 547 O O . GLU A 1 70 ? 5.351 -2.431 -13.927 1.00 94.75 70 GLU A O 1
ATOM 552 N N . ILE A 1 71 ? 6.622 -0.579 -13.996 1.00 93.50 71 ILE A N 1
ATOM 553 C CA . ILE A 1 71 ? 7.205 -0.729 -12.662 1.00 93.50 71 ILE A CA 1
ATOM 554 C C . ILE A 1 71 ? 6.733 0.444 -11.805 1.00 93.50 71 ILE A C 1
ATOM 556 O O . ILE A 1 71 ? 7.055 1.596 -12.085 1.00 93.50 71 ILE A O 1
ATOM 560 N N . LEU A 1 72 ? 6.007 0.145 -10.725 1.00 93.69 72 LEU A N 1
ATOM 561 C CA . LEU A 1 72 ? 5.618 1.131 -9.720 1.00 93.69 72 LEU A CA 1
ATOM 562 C C . LEU A 1 72 ? 6.651 1.176 -8.588 1.00 93.69 72 LEU A C 1
ATOM 564 O O . LEU A 1 72 ? 6.892 0.172 -7.917 1.00 93.69 72 LEU A O 1
ATOM 568 N N . ALA A 1 73 ? 7.206 2.359 -8.324 1.00 94.56 73 ALA A N 1
ATOM 569 C CA . ALA A 1 73 ? 8.074 2.612 -7.178 1.00 94.56 73 ALA A CA 1
ATOM 570 C C . ALA A 1 73 ? 7.409 3.586 -6.196 1.00 94.56 73 ALA A C 1
ATOM 572 O O . ALA A 1 73 ? 6.917 4.643 -6.585 1.00 94.56 73 ALA A O 1
ATOM 573 N N . MET A 1 74 ? 7.425 3.249 -4.903 1.00 93.62 74 MET A N 1
ATOM 574 C CA . MET A 1 74 ? 6.919 4.113 -3.834 1.00 93.62 74 MET A CA 1
ATOM 575 C C . MET A 1 74 ? 8.071 4.756 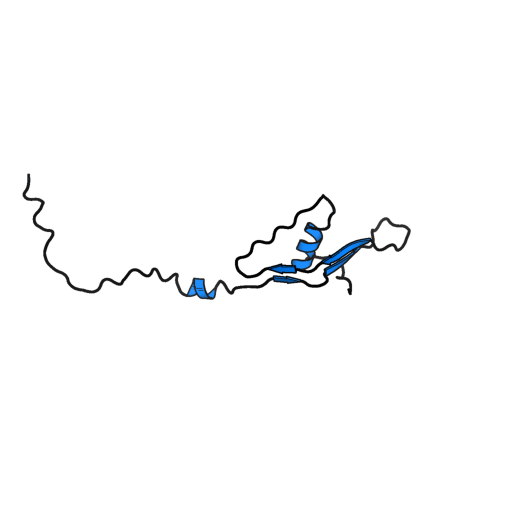-3.064 1.00 93.62 74 MET A C 1
ATOM 577 O O . MET A 1 74 ? 8.875 4.059 -2.443 1.00 93.62 74 MET A O 1
ATOM 581 N N . LEU A 1 75 ? 8.112 6.086 -3.036 1.00 95.00 75 LEU A N 1
ATOM 582 C CA . LEU A 1 75 ? 9.160 6.866 -2.376 1.00 95.00 75 LEU A CA 1
ATOM 583 C C . LEU A 1 75 ? 8.569 7.725 -1.251 1.00 95.00 75 LEU A C 1
ATOM 585 O O . LEU A 1 75 ? 7.386 8.052 -1.253 1.00 95.00 75 LEU A O 1
ATOM 589 N N . GLY A 1 76 ? 9.384 8.059 -0.252 1.00 95.31 76 GLY A N 1
ATOM 590 C CA . GLY A 1 76 ? 8.977 8.933 0.850 1.00 95.31 76 GLY A CA 1
ATOM 591 C C . GLY A 1 76 ? 9.735 8.659 2.150 1.00 95.31 76 GLY A C 1
ATOM 592 O O . GLY A 1 76 ? 10.372 7.607 2.276 1.00 95.31 76 GLY A O 1
ATOM 593 N N . PRO A 1 77 ? 9.638 9.558 3.143 1.00 97.31 77 PRO A N 1
ATOM 594 C CA . PRO A 1 77 ? 10.346 9.439 4.417 1.00 97.31 77 PRO A CA 1
ATOM 595 C C . PRO A 1 77 ? 9.882 8.228 5.241 1.00 97.31 77 PRO A C 1
ATOM 597 O O . PRO A 1 77 ? 8.869 7.582 4.947 1.00 97.31 77 PRO A O 1
ATOM 600 N N . SER A 1 78 ? 10.631 7.887 6.291 1.00 96.31 78 SER A N 1
ATOM 601 C CA . SER A 1 78 ? 10.199 6.854 7.241 1.00 96.31 78 SER A CA 1
ATOM 602 C C . SER A 1 78 ? 8.846 7.226 7.863 1.00 96.31 78 SER A C 1
ATOM 604 O O . SER A 1 78 ? 8.592 8.390 8.156 1.00 96.31 78 SER A O 1
ATOM 606 N N . GLY A 1 79 ? 7.952 6.246 8.022 1.00 93.06 79 GLY A N 1
ATOM 607 C CA . GLY A 1 79 ? 6.612 6.464 8.582 1.00 93.06 79 GLY A CA 1
ATOM 608 C C . GLY A 1 79 ? 5.552 7.009 7.615 1.00 93.06 79 GLY A C 1
ATOM 609 O O . GLY A 1 79 ? 4.406 7.157 8.021 1.00 93.06 79 GLY A O 1
ATOM 610 N N . SER A 1 80 ? 5.870 7.235 6.334 1.00 94.50 80 SER A N 1
ATOM 611 C CA . SER A 1 80 ? 4.919 7.781 5.345 1.00 94.50 80 SER A CA 1
ATOM 612 C C . SER A 1 80 ? 3.821 6.813 4.865 1.00 94.50 80 SER A C 1
ATOM 614 O O . SER A 1 80 ? 3.060 7.157 3.971 1.00 94.50 80 SER A O 1
ATOM 616 N N . GLY A 1 81 ? 3.774 5.576 5.373 1.00 95.12 81 GLY A N 1
ATOM 617 C CA . GLY A 1 81 ? 2.748 4.595 4.993 1.00 95.12 81 GLY A CA 1
ATOM 618 C C . GLY A 1 81 ? 3.071 3.690 3.793 1.00 95.12 81 GLY A C 1
ATOM 619 O O . GLY A 1 81 ? 2.220 2.895 3.416 1.00 95.12 81 GLY A O 1
ATOM 620 N N . LYS A 1 82 ? 4.291 3.719 3.227 1.00 96.94 82 LYS A N 1
ATOM 621 C CA . LYS A 1 82 ? 4.689 2.851 2.086 1.00 96.94 82 LYS A CA 1
ATOM 622 C C . LYS A 1 82 ? 4.437 1.361 2.345 1.00 96.94 82 LYS A C 1
ATOM 624 O O . LYS A 1 82 ? 3.693 0.712 1.617 1.00 96.94 82 LYS A O 1
ATOM 629 N N . THR A 1 83 ? 5.020 0.826 3.420 1.00 95.50 83 THR A N 1
ATOM 630 C CA . THR A 1 83 ? 4.825 -0.576 3.817 1.00 95.50 83 THR A CA 1
ATOM 631 C C . THR A 1 83 ? 3.360 -0.861 4.132 1.00 95.50 83 THR A C 1
ATOM 633 O O . THR A 1 83 ? 2.876 -1.948 3.833 1.00 95.50 83 THR A O 1
ATOM 636 N N . THR A 1 84 ? 2.634 0.115 4.681 1.00 95.31 84 THR A N 1
ATOM 637 C CA . THR A 1 84 ? 1.203 -0.013 4.970 1.00 95.31 84 THR A CA 1
ATOM 638 C C . THR A 1 84 ? 0.384 -0.178 3.693 1.00 95.31 84 THR A C 1
ATOM 640 O O . THR A 1 84 ? -0.431 -1.095 3.639 1.00 95.31 84 THR A O 1
ATOM 643 N N . LEU A 1 85 ? 0.634 0.625 2.650 1.00 95.75 85 LEU A N 1
ATOM 644 C CA . LEU A 1 85 ? -0.053 0.479 1.362 1.00 95.75 85 LEU A CA 1
ATOM 645 C C . LEU A 1 85 ? 0.243 -0.885 0.731 1.00 95.75 85 LEU A C 1
ATOM 647 O O . LEU A 1 85 ? -0.683 -1.588 0.346 1.00 95.75 85 LEU A O 1
ATOM 651 N N . LEU A 1 86 ? 1.510 -1.310 0.696 1.00 95.25 86 LEU A N 1
ATOM 652 C CA . LEU A 1 86 ? 1.875 -2.627 0.151 1.00 95.25 86 LEU A CA 1
ATOM 653 C C . LEU A 1 86 ? 1.248 -3.785 0.939 1.00 95.25 86 LEU A C 1
ATOM 655 O O . LEU A 1 86 ? 0.859 -4.801 0.365 1.00 95.25 86 LEU A O 1
ATOM 659 N N . THR A 1 87 ? 1.124 -3.634 2.256 1.00 94.25 87 THR A N 1
ATOM 660 C CA . THR A 1 87 ? 0.455 -4.620 3.111 1.00 94.25 87 THR A CA 1
ATOM 661 C C . THR A 1 87 ? -1.051 -4.653 2.838 1.00 94.25 87 THR A C 1
ATOM 663 O O . THR A 1 87 ? -1.628 -5.740 2.799 1.00 94.25 87 THR A O 1
ATOM 666 N N . ALA A 1 88 ? -1.675 -3.494 2.599 1.00 93.81 88 ALA A N 1
ATOM 667 C CA . ALA A 1 88 ? -3.092 -3.382 2.255 1.00 93.81 88 ALA A CA 1
ATOM 668 C C . ALA A 1 88 ? -3.390 -4.025 0.894 1.00 93.81 88 ALA A C 1
ATOM 670 O O . ALA A 1 88 ? -4.242 -4.906 0.813 1.00 93.81 88 ALA A O 1
ATOM 671 N N . LEU A 1 89 ? -2.623 -3.669 -0.142 1.00 93.44 89 LEU A N 1
ATOM 672 C CA . LEU A 1 89 ? -2.740 -4.256 -1.483 1.00 93.44 89 LEU A CA 1
ATOM 673 C C . LEU A 1 89 ? -2.466 -5.765 -1.484 1.00 93.44 89 LEU A C 1
ATOM 675 O O . LEU A 1 89 ? -3.075 -6.512 -2.240 1.00 93.44 89 LEU A O 1
ATOM 679 N N . GLY A 1 90 ? -1.571 -6.227 -0.609 1.00 92.75 90 GLY A N 1
ATOM 680 C CA . GLY A 1 90 ? -1.285 -7.646 -0.422 1.00 92.75 90 GLY A CA 1
ATOM 681 C C . GLY A 1 90 ? -2.302 -8.403 0.437 1.00 92.75 90 GLY A C 1
ATOM 682 O O . GLY A 1 90 ? -2.029 -9.557 0.759 1.00 92.75 90 GLY A O 1
ATOM 683 N N . GLY A 1 91 ? -3.399 -7.775 0.877 1.00 91.06 91 GLY A N 1
ATOM 684 C CA . GLY A 1 91 ? -4.433 -8.416 1.700 1.00 91.06 91 GLY A CA 1
ATOM 685 C C . GLY A 1 91 ? -3.965 -8.840 3.098 1.00 91.06 91 GLY A C 1
ATOM 686 O O . GLY A 1 91 ? -4.563 -9.720 3.710 1.00 91.06 91 GLY A O 1
ATOM 687 N N . ARG A 1 92 ? -2.877 -8.250 3.610 1.00 90.88 92 ARG A N 1
ATOM 688 C CA . ARG A 1 92 ? -2.223 -8.628 4.881 1.00 90.88 92 ARG A CA 1
ATOM 689 C C . ARG A 1 92 ? -2.509 -7.653 6.026 1.00 90.88 92 ARG A C 1
ATOM 691 O O . ARG A 1 92 ? -1.828 -7.671 7.051 1.00 90.88 92 ARG A O 1
ATOM 698 N N . LEU A 1 93 ? -3.480 -6.763 5.852 1.00 85.69 93 LEU A N 1
ATOM 699 C CA . LEU A 1 93 ? -3.833 -5.767 6.856 1.00 85.69 93 LEU A CA 1
ATOM 700 C C . LEU A 1 93 ? -4.701 -6.405 7.951 1.00 85.69 93 LEU A C 1
ATOM 702 O O . LEU A 1 93 ? -5.741 -6.985 7.666 1.00 85.69 93 LEU A O 1
ATOM 706 N N . GLY A 1 94 ? -4.286 -6.280 9.214 1.00 75.38 94 GLY A N 1
ATOM 707 C CA . GLY A 1 94 ? -5.039 -6.802 10.365 1.00 75.38 94 GLY A CA 1
ATOM 708 C C . GLY A 1 94 ? -6.211 -5.919 10.821 1.00 75.38 94 GLY A C 1
ATOM 709 O O . GLY A 1 94 ? -6.852 -6.235 11.820 1.00 75.38 94 GLY A O 1
ATOM 710 N N . GLY A 1 95 ? -6.461 -4.798 10.139 1.00 70.12 95 GLY A N 1
ATOM 711 C CA . GLY A 1 95 ? -7.568 -3.878 10.407 1.00 70.12 95 GLY A CA 1
ATOM 712 C C . GLY A 1 95 ? -8.527 -3.782 9.219 1.00 70.12 95 GLY A C 1
ATOM 713 O O . GLY A 1 95 ? -8.264 -4.330 8.151 1.00 70.12 95 GLY A O 1
ATOM 714 N N . ARG A 1 96 ? -9.644 -3.072 9.397 1.00 67.38 96 ARG A N 1
ATOM 715 C CA . ARG A 1 96 ? -10.577 -2.769 8.302 1.00 67.38 96 ARG A CA 1
ATOM 716 C C . ARG A 1 96 ? -10.039 -1.599 7.474 1.00 67.38 96 ARG A C 1
ATOM 718 O O . ARG A 1 96 ? -9.542 -0.629 8.046 1.00 67.38 96 ARG A O 1
ATOM 725 N N . LEU A 1 97 ? -10.131 -1.701 6.148 1.00 77.75 97 LEU A N 1
ATOM 726 C CA . LEU A 1 97 ? -10.015 -0.529 5.279 1.00 77.75 97 LEU A CA 1
ATOM 727 C C . LEU A 1 97 ? -11.173 0.418 5.615 1.00 77.75 97 LEU A C 1
ATOM 729 O O . LEU A 1 97 ? -12.267 -0.041 5.948 1.00 77.75 97 LEU A O 1
ATOM 733 N N . GLY A 1 98 ? -10.890 1.716 5.646 1.00 69.44 98 GLY A N 1
ATOM 734 C CA . GLY A 1 98 ? -11.916 2.722 5.891 1.00 69.44 98 GLY A CA 1
ATOM 735 C C . GLY A 1 98 ? -12.811 2.894 4.669 1.00 69.44 98 GLY A C 1
ATOM 736 O O . GLY A 1 98 ? -12.374 2.637 3.551 1.00 69.44 98 GLY A O 1
ATOM 737 N N . GLU A 1 99 ? -14.037 3.356 4.901 1.00 64.56 99 GLU A N 1
ATOM 738 C CA . GLU A 1 99 ? -14.836 3.989 3.851 1.00 64.56 99 GLU A CA 1
ATOM 739 C C . GLU A 1 99 ? -14.217 5.368 3.522 1.00 64.56 99 GLU A C 1
ATOM 741 O O . GLU A 1 99 ? -13.661 5.997 4.439 1.00 64.56 99 GLU A O 1
ATOM 746 N N . PRO A 1 100 ? -14.256 5.801 2.249 1.00 58.03 100 PRO A N 1
ATOM 747 C CA . PRO A 1 100 ? -13.759 7.104 1.804 1.00 58.03 100 PRO A CA 1
ATOM 748 C C . PRO A 1 100 ? -14.485 8.297 2.444 1.00 58.03 100 PRO A C 1
ATOM 750 O O . PRO A 1 100 ? -15.691 8.182 2.767 1.00 58.03 100 PRO A O 1
#

Sequence (100 aa):
MEQEMVDLEIQSQTNKTSDTVEAPAIFKKAIRPVTLKFEDVVYKIKPKKSTENEERVILNGVSGLVQPGEILAMLGPSGSGKTTLLTALGGRLGGRLGEP

Foldseek 3Di:
DPVVPPDPDDDDDDDDDDPPVPPPVVVVVVDDWDKDWDWQFWDWDQDPPDPDRDIDTQDGGDTDIDGGPDDDDDDDDPSNCPVVVVCVSVVNDPDDTDDD